Protein AF-A0AAP8GEM4-F1 (afdb_monomer)

Foldseek 3Di:
DVVQQVVVVVVVDDPVPGDDDPVRPPDDPVNVVVVVVVVCPDDVNVVVLVVCVVVVDDPVVSVVVSD

Organism: NCBI:txid158836

InterPro domains:
  IPR001248 Purine-cytosine permease [PF02133] (20-67)
  IPR045225 Uracil/uridine/allantoin permease [PTHR30618] (8-66)

Radius of gyratio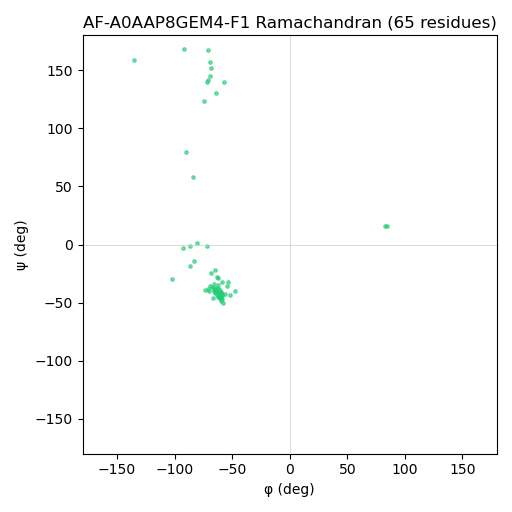n: 20.92 Å; Cα contacts (8 Å, |Δi|>4): 22; chains: 1; bounding box: 42×23×46 Å

Structure (mmCIF, N/CA/C/O backbone):
data_AF-A0AAP8GEM4-F1
#
_entry.id   AF-A0AAP8GEM4-F1
#
loop_
_atom_site.group_PDB
_atom_site.id
_atom_site.type_symbol
_atom_site.label_atom_id
_atom_site.label_alt_id
_atom_site.label_comp_id
_atom_site.label_asym_id
_atom_site.label_entity_id
_atom_site.label_seq_id
_atom_site.pdbx_PDB_ins_code
_atom_site.Cartn_x
_atom_site.Cartn_y
_atom_site.Cartn_z
_atom_site.occupancy
_atom_site.B_iso_or_equiv
_atom_site.auth_seq_id
_atom_site.auth_comp_id
_atom_site.auth_asym_id
_atom_site.auth_atom_id
_atom_site.pdbx_PDB_model_num
ATOM 1 N N . MET A 1 1 ? -20.790 2.239 21.242 1.00 64.69 1 MET A N 1
ATOM 2 C CA . MET A 1 1 ? -20.309 1.173 20.332 1.00 64.69 1 MET A CA 1
ATOM 3 C C . MET A 1 1 ? -20.581 -0.232 20.857 1.00 64.69 1 MET A C 1
ATOM 5 O O . MET A 1 1 ? -20.807 -1.111 20.038 1.00 64.69 1 MET A O 1
ATOM 9 N N . GLU A 1 2 ? -20.642 -0.442 22.176 1.00 73.19 2 GLU A N 1
ATOM 10 C CA . GLU A 1 2 ? -21.033 -1.733 22.777 1.00 73.19 2 GLU A CA 1
ATOM 11 C C . GLU A 1 2 ? -22.440 -2.179 22.349 1.00 73.19 2 GLU A C 1
ATOM 13 O O . GLU A 1 2 ? -22.588 -3.263 21.798 1.00 73.19 2 GLU A O 1
ATOM 18 N N . GLN A 1 3 ? -23.431 -1.276 22.393 1.00 78.06 3 GLN A N 1
ATOM 19 C CA . GLN A 1 3 ? -24.782 -1.543 21.866 1.00 78.06 3 GLN A CA 1
ATOM 20 C C . GLN A 1 3 ? -24.786 -2.022 20.404 1.00 78.06 3 GLN A C 1
ATOM 22 O O . GLN A 1 3 ? -25.634 -2.809 20.000 1.00 78.06 3 GLN A O 1
ATOM 27 N N . THR A 1 4 ? -23.841 -1.556 19.583 1.00 83.06 4 THR A N 1
ATOM 28 C CA . THR A 1 4 ? -23.734 -1.969 18.180 1.00 83.06 4 THR A CA 1
ATOM 29 C C . THR A 1 4 ? -23.181 -3.388 18.063 1.00 83.06 4 THR A C 1
ATOM 31 O O . THR A 1 4 ? -23.658 -4.154 17.230 1.00 83.06 4 THR A O 1
ATOM 34 N N . GLN A 1 5 ? -22.207 -3.760 18.897 1.00 86.06 5 GLN A N 1
ATOM 35 C CA . GLN A 1 5 ? -21.669 -5.122 18.927 1.00 86.06 5 GLN A CA 1
ATOM 36 C C . GLN A 1 5 ? -22.730 -6.129 19.386 1.00 86.06 5 GLN A C 1
ATOM 38 O O . GLN A 1 5 ? -22.880 -7.170 18.750 1.00 86.06 5 GLN A O 1
ATOM 43 N N . ASP A 1 6 ? -23.523 -5.791 20.404 1.00 87.56 6 ASP A N 1
ATOM 44 C CA . ASP A 1 6 ? -24.599 -6.657 20.909 1.00 87.56 6 ASP A CA 1
ATOM 45 C C . ASP A 1 6 ? -25.692 -6.906 19.859 1.00 87.56 6 ASP A C 1
ATOM 47 O O . ASP A 1 6 ? -26.189 -8.028 19.708 1.00 87.56 6 ASP A O 1
ATOM 51 N N . LEU A 1 7 ? -26.017 -5.885 19.058 1.00 90.06 7 LEU A N 1
ATOM 52 C CA . LEU A 1 7 ? -26.923 -6.024 17.915 1.00 90.06 7 LEU A CA 1
ATOM 53 C C . LEU A 1 7 ? -26.381 -7.005 16.864 1.00 90.06 7 LEU A C 1
ATOM 55 O O . LEU A 1 7 ? -27.147 -7.808 16.329 1.00 90.06 7 LEU A O 1
ATOM 59 N N . TYR A 1 8 ? -25.080 -6.967 16.559 1.00 90.00 8 TYR A N 1
ATOM 60 C CA . TYR A 1 8 ? -24.468 -7.909 15.616 1.00 90.00 8 TYR A CA 1
ATOM 61 C C . TYR A 1 8 ? -24.391 -9.329 16.192 1.00 90.00 8 TYR A C 1
ATOM 63 O O . TYR A 1 8 ? -24.739 -10.282 15.497 1.00 90.00 8 TYR A O 1
ATOM 71 N N . LYS A 1 9 ? -24.061 -9.495 17.474 1.00 91.69 9 LYS A N 1
ATOM 72 C CA . LYS A 1 9 ? -24.100 -10.813 18.132 1.00 91.69 9 LYS A CA 1
ATOM 73 C C . LYS A 1 9 ? -25.494 -11.437 18.083 1.00 91.69 9 LYS A C 1
ATOM 75 O O . LYS A 1 9 ? -25.641 -12.601 17.727 1.00 91.69 9 LYS A O 1
ATOM 80 N N . THR A 1 10 ? -26.530 -10.639 18.343 1.00 91.69 10 THR A N 1
ATOM 81 C CA . THR A 1 10 ? -27.934 -11.087 18.279 1.00 91.69 10 THR A CA 1
ATOM 82 C C . THR A 1 10 ? -28.338 -11.535 16.868 1.00 91.69 10 THR A C 1
ATOM 84 O O . THR A 1 10 ? -29.176 -12.417 16.710 1.00 91.69 10 THR A O 1
ATOM 87 N N . ARG A 1 11 ? -27.717 -10.968 15.825 1.00 92.06 11 ARG A N 1
ATOM 88 C CA . ARG A 1 11 ? -27.910 -11.373 14.421 1.00 92.06 11 ARG A CA 1
ATOM 89 C C . ARG A 1 11 ? -27.104 -12.617 14.019 1.00 92.06 11 ARG A C 1
ATOM 91 O O . ARG A 1 11 ? -27.179 -13.018 12.862 1.00 92.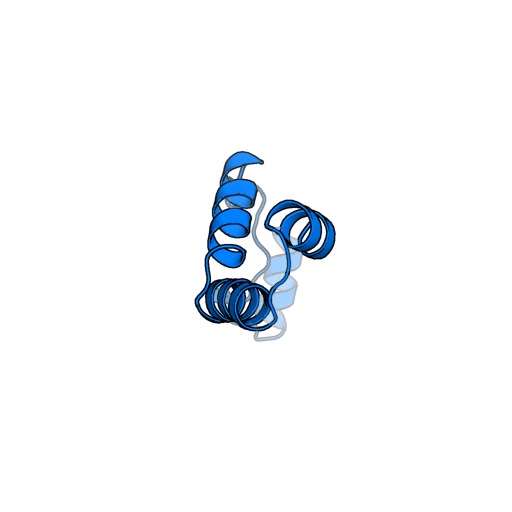06 11 ARG A O 1
ATOM 98 N N . GLY A 1 12 ? -26.354 -13.218 14.943 1.00 92.38 12 GLY A N 1
ATOM 99 C CA . GLY A 1 12 ? -25.588 -14.444 14.712 1.00 92.38 12 GLY A CA 1
ATOM 100 C C . GLY A 1 12 ? -24.202 -14.236 14.094 1.00 92.38 12 GLY A C 1
ATOM 101 O O . GLY A 1 12 ? -23.626 -15.194 13.585 1.00 92.38 12 GLY A O 1
ATOM 102 N N . TYR A 1 13 ? -23.654 -13.015 14.114 1.00 93.31 13 TYR A N 1
ATOM 103 C CA . TYR A 1 13 ? -22.270 -12.784 13.684 1.00 93.31 13 TYR A CA 1
ATOM 104 C C . TYR A 1 13 ? -21.276 -13.353 14.708 1.00 93.31 13 TYR A C 1
ATOM 106 O O . TYR A 1 13 ? -21.483 -13.220 15.915 1.00 93.31 13 TYR A O 1
ATOM 114 N N . SER A 1 14 ? -20.187 -13.961 14.226 1.00 91.25 14 SER A N 1
ATOM 115 C CA . SER A 1 14 ? -19.087 -14.440 15.072 1.00 91.25 14 SER A CA 1
ATOM 116 C C . SER A 1 14 ? -18.297 -13.282 15.685 1.00 91.25 14 SER A C 1
ATOM 118 O O . SER A 1 14 ? -18.272 -12.177 15.137 1.00 91.25 14 SER A O 1
ATOM 120 N N . ASP A 1 15 ? -17.607 -13.548 16.798 1.00 88.75 15 ASP A N 1
ATOM 121 C CA . ASP A 1 15 ? -16.839 -12.528 17.524 1.00 88.75 15 ASP A CA 1
ATOM 122 C C . ASP A 1 15 ? -15.741 -11.867 16.667 1.00 88.75 15 ASP A C 1
ATOM 124 O O . ASP A 1 15 ? -15.501 -10.667 16.799 1.00 88.75 15 ASP A O 1
ATOM 128 N N . ASP A 1 16 ? -15.138 -12.605 15.728 1.00 89.69 16 ASP A N 1
ATOM 129 C CA . ASP A 1 16 ? -14.088 -12.099 14.824 1.00 89.69 16 ASP A CA 1
ATOM 130 C C . ASP A 1 16 ? -14.595 -11.063 13.810 1.00 89.69 16 ASP A C 1
ATOM 132 O O . ASP A 1 16 ? -13.824 -10.245 13.304 1.00 89.69 16 ASP A O 1
ATOM 136 N N . LEU A 1 17 ? -15.894 -11.094 13.499 1.00 90.12 17 LEU A N 1
ATOM 137 C CA . LEU A 1 17 ? -16.530 -10.186 12.543 1.00 90.12 17 LEU A CA 1
ATOM 138 C C . LEU A 1 17 ? -17.123 -8.946 13.218 1.00 90.12 17 LEU A C 1
ATOM 140 O O . LEU A 1 17 ? -17.659 -8.067 12.536 1.00 90.12 17 LEU A O 1
ATOM 144 N N . LEU A 1 18 ? -17.058 -8.861 14.548 1.00 91.56 18 LEU A N 1
ATOM 145 C CA . LEU A 1 18 ? -17.624 -7.732 15.265 1.00 91.56 18 LEU A CA 1
ATOM 146 C C . LEU A 1 18 ? -16.825 -6.449 14.994 1.00 91.56 18 LEU A C 1
ATOM 148 O O . LEU A 1 18 ? -15.595 -6.474 14.892 1.00 91.56 18 LEU A O 1
ATOM 152 N N . PRO A 1 19 ? -17.498 -5.285 14.922 1.00 90.38 19 PRO A N 1
ATOM 153 C CA . PRO A 1 19 ? -16.815 -4.009 14.754 1.00 90.38 19 PRO A CA 1
ATOM 154 C C . PRO A 1 19 ? -15.800 -3.769 15.872 1.00 90.38 19 PRO A C 1
ATOM 156 O O . PRO A 1 19 ? -16.103 -4.011 17.038 1.00 90.38 19 PRO A O 1
ATOM 159 N N . LYS A 1 20 ? -14.626 -3.214 15.549 1.00 90.31 20 LYS A N 1
ATOM 160 C CA . LYS A 1 20 ? -13.632 -2.865 16.576 1.00 90.31 20 LYS A CA 1
ATOM 161 C C . LYS A 1 20 ? -14.152 -1.784 17.527 1.00 90.31 20 LYS A C 1
ATOM 163 O O . LYS A 1 20 ? -14.598 -0.727 17.063 1.00 90.31 20 LYS A O 1
ATOM 168 N N . SER A 1 21 ? -14.024 -2.025 18.831 1.00 89.38 21 SER A N 1
ATOM 169 C CA . SER A 1 21 ? -14.308 -1.053 19.896 1.00 89.38 21 SER A CA 1
ATOM 170 C C . SER A 1 21 ? -13.261 0.068 19.939 1.00 89.38 21 SER A C 1
ATOM 172 O O . SER A 1 21 ? -12.199 -0.040 19.323 1.00 89.38 21 SER A O 1
ATOM 174 N N . ASP A 1 22 ? -13.528 1.146 20.683 1.00 87.94 22 ASP A N 1
ATOM 175 C CA . ASP A 1 22 ? -12.583 2.269 20.804 1.00 87.94 22 ASP A CA 1
ATOM 176 C C . ASP A 1 22 ? -11.235 1.835 21.386 1.00 87.94 22 ASP A C 1
ATOM 178 O O . ASP A 1 22 ? -10.188 2.198 20.854 1.00 87.94 22 ASP A O 1
ATOM 182 N N . ALA A 1 23 ? -11.247 0.974 22.408 1.00 88.81 23 ALA A N 1
ATOM 183 C CA . ALA A 1 23 ? -10.028 0.427 23.004 1.00 88.81 23 ALA A CA 1
ATOM 184 C C . ALA A 1 23 ? -9.210 -0.431 22.014 1.00 88.81 23 ALA A C 1
ATOM 186 O O . ALA A 1 23 ? -7.986 -0.507 22.114 1.00 88.81 23 ALA A O 1
ATOM 187 N N . GLN A 1 24 ? -9.867 -1.058 21.031 1.00 90.81 24 GLN A N 1
ATOM 188 C CA . GLN A 1 24 ? -9.215 -1.877 20.003 1.00 90.81 24 GLN A CA 1
ATOM 189 C C . GLN A 1 24 ? -8.653 -1.047 18.833 1.00 90.81 24 GLN A C 1
ATOM 191 O O . GLN A 1 24 ? -7.847 -1.557 18.049 1.00 90.81 24 GLN A O 1
ATOM 196 N N . ARG A 1 25 ? -9.042 0.227 18.690 1.00 91.62 25 ARG A N 1
ATOM 197 C CA . ARG A 1 25 ? -8.565 1.147 17.637 1.00 91.62 25 ARG A CA 1
ATOM 198 C C . ARG A 1 25 ? -7.233 1.798 18.026 1.00 91.62 25 ARG A C 1
ATOM 200 O O . ARG A 1 25 ? -7.099 3.016 18.089 1.00 91.62 25 ARG A O 1
ATOM 207 N N . ASN A 1 26 ? -6.223 0.972 18.278 1.00 94.75 26 ASN A N 1
ATOM 208 C CA . ASN A 1 26 ? -4.904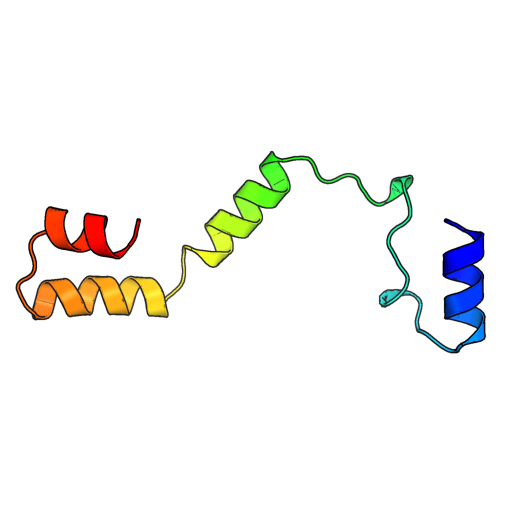 1.421 18.741 1.00 94.75 26 ASN A 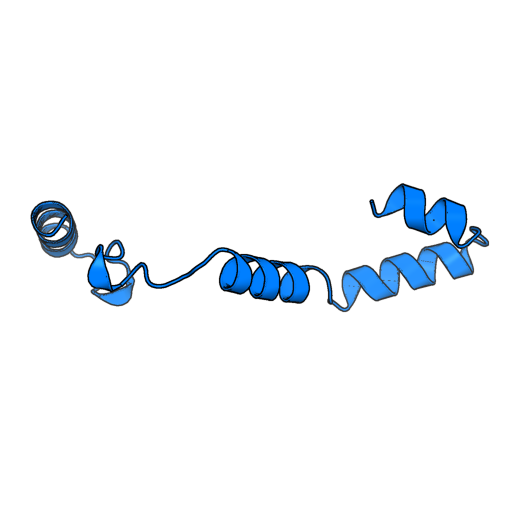CA 1
ATOM 209 C C . ASN A 1 26 ? -3.929 1.812 17.607 1.00 94.75 26 ASN A C 1
ATOM 211 O O . ASN A 1 26 ? -2.823 2.286 17.870 1.00 94.75 26 ASN A O 1
ATOM 215 N N . TRP A 1 27 ? -4.344 1.680 16.345 1.00 96.94 27 TRP A N 1
ATOM 216 C CA . TRP A 1 27 ? -3.512 1.983 15.184 1.00 96.94 27 TRP A CA 1
ATOM 217 C C . TRP A 1 27 ? -3.356 3.491 14.965 1.00 96.94 27 TRP A C 1
ATOM 219 O O . TRP A 1 27 ? -4.325 4.224 14.788 1.00 96.94 27 TRP A O 1
ATOM 229 N N . LYS A 1 28 ? -2.105 3.949 14.933 1.00 96.00 28 LYS A N 1
ATOM 230 C CA . LYS A 1 28 ? -1.695 5.296 14.493 1.00 96.00 28 LYS A CA 1
ATOM 231 C C . LYS A 1 28 ? -1.357 5.317 13.002 1.00 96.00 28 LYS A C 1
ATOM 233 O O . LYS A 1 28 ? -1.132 4.259 12.420 1.00 96.00 28 LYS A O 1
ATOM 238 N N . THR A 1 29 ? -1.212 6.511 12.426 1.00 97.00 29 THR A N 1
ATOM 239 C CA . THR A 1 29 ? -0.867 6.740 11.009 1.00 97.00 29 THR A CA 1
ATOM 240 C C . THR A 1 29 ? 0.305 5.889 10.520 1.00 97.00 29 THR A C 1
ATOM 242 O O . THR A 1 29 ? 0.236 5.328 9.433 1.00 97.00 29 THR A O 1
ATOM 245 N N . PHE A 1 30 ? 1.339 5.706 11.347 1.00 97.12 30 PHE A N 1
ATOM 246 C CA . PHE A 1 30 ? 2.493 4.882 10.984 1.00 97.12 30 PHE A CA 1
ATOM 247 C C . PHE A 1 30 ? 2.141 3.403 10.738 1.00 97.12 30 PHE A C 1
ATOM 249 O O . PHE A 1 30 ? 2.689 2.801 9.829 1.00 97.12 30 PHE A O 1
ATOM 256 N N . ASN A 1 31 ? 1.182 2.829 11.473 1.00 96.88 31 ASN A N 1
ATOM 257 C CA . ASN A 1 31 ? 0.749 1.436 11.271 1.00 96.88 31 ASN A CA 1
ATOM 258 C C . ASN A 1 31 ? 0.043 1.257 9.921 1.00 96.88 31 ASN A C 1
ATOM 260 O O . ASN A 1 31 ? 0.196 0.245 9.244 1.00 96.88 31 ASN A O 1
ATOM 264 N N . TYR A 1 32 ? -0.732 2.260 9.508 1.00 96.62 32 TYR A N 1
ATOM 265 C CA . TYR A 1 32 ? -1.352 2.254 8.187 1.00 96.62 32 TYR A CA 1
ATOM 266 C C . TYR A 1 32 ? -0.313 2.465 7.084 1.00 96.62 32 TYR A C 1
ATOM 268 O O . TYR A 1 32 ? -0.384 1.807 6.050 1.00 96.62 32 TYR A O 1
ATOM 276 N N . PHE A 1 33 ? 0.686 3.323 7.318 1.00 96.62 33 PHE A N 1
ATOM 277 C CA . PHE A 1 33 ? 1.803 3.508 6.395 1.00 96.62 33 PHE A CA 1
ATOM 278 C C . PHE A 1 33 ? 2.605 2.215 6.195 1.00 96.62 33 PHE A C 1
ATOM 280 O O . PHE A 1 33 ? 2.907 1.861 5.057 1.00 96.62 33 PHE A O 1
ATOM 287 N N . THR A 1 34 ? 2.906 1.470 7.263 1.00 95.94 34 THR A N 1
AT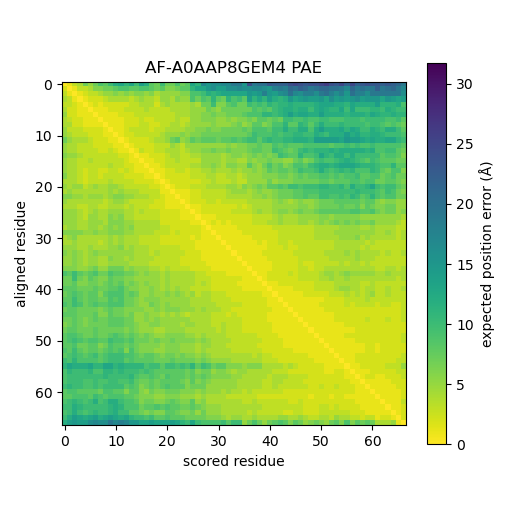OM 288 C CA . THR A 1 34 ? 3.621 0.190 7.144 1.00 95.94 34 THR A CA 1
ATOM 289 C C . THR A 1 34 ? 2.800 -0.862 6.400 1.00 95.94 34 THR A C 1
ATOM 291 O O . THR A 1 34 ? 3.360 -1.565 5.559 1.00 95.94 34 THR A O 1
ATOM 294 N N . LEU A 1 35 ? 1.480 -0.938 6.623 1.00 96.06 35 LEU A N 1
ATOM 295 C CA . LEU A 1 35 ? 0.602 -1.791 5.810 1.00 96.06 35 LEU A CA 1
ATOM 296 C C . LEU A 1 35 ? 0.609 -1.398 4.330 1.00 96.06 35 LEU A C 1
ATOM 298 O O . LEU A 1 35 ? 0.714 -2.269 3.467 1.00 96.06 35 LEU A O 1
ATOM 302 N N . TRP A 1 36 ? 0.499 -0.103 4.032 1.00 95.50 36 TRP A N 1
ATOM 303 C CA . TRP A 1 36 ? 0.525 0.395 2.658 1.00 95.50 36 TRP A CA 1
ATOM 304 C C . TRP A 1 36 ? 1.848 0.051 1.967 1.00 95.50 36 TRP A C 1
ATOM 306 O O . TRP A 1 36 ? 1.833 -0.509 0.872 1.00 95.50 36 TRP A O 1
ATOM 316 N N . MET A 1 37 ? 2.983 0.279 2.639 1.00 95.19 37 MET A N 1
ATOM 317 C CA . MET A 1 37 ? 4.301 -0.116 2.134 1.00 95.19 37 MET A CA 1
ATOM 318 C C . MET A 1 37 ? 4.361 -1.616 1.834 1.00 95.19 37 MET A C 1
ATOM 320 O O . MET A 1 37 ? 4.856 -1.998 0.773 1.00 95.19 37 MET A O 1
ATOM 324 N N . GLY A 1 38 ? 3.801 -2.456 2.710 1.00 92.75 38 GLY A N 1
ATOM 325 C CA . GLY A 1 38 ? 3.681 -3.895 2.472 1.00 92.75 38 GLY A CA 1
ATOM 326 C C . GLY A 1 38 ? 2.884 -4.226 1.206 1.00 92.75 38 GLY A C 1
ATOM 327 O O . GLY A 1 38 ? 3.320 -5.051 0.410 1.00 92.75 38 GLY A O 1
ATOM 328 N N . SER A 1 39 ? 1.764 -3.539 0.966 1.00 92.81 39 SER A N 1
ATOM 329 C CA . SER A 1 39 ? 0.976 -3.714 -0.263 1.00 92.81 39 SER A CA 1
ATOM 330 C C . SER A 1 39 ? 1.722 -3.262 -1.524 1.00 92.81 39 SER A C 1
ATOM 332 O O . SER A 1 39 ? 1.526 -3.859 -2.5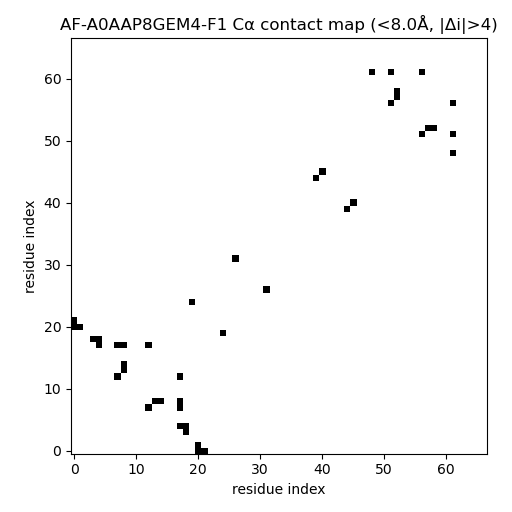80 1.00 92.81 39 SER A O 1
ATOM 334 N N . VAL A 1 40 ? 2.553 -2.217 -1.447 1.00 92.75 40 VAL A N 1
ATOM 335 C CA . VAL A 1 40 ? 3.343 -1.712 -2.588 1.00 92.75 40 VAL A CA 1
ATOM 336 C C . VAL A 1 40 ? 4.453 -2.693 -2.989 1.00 92.75 40 VAL A C 1
ATOM 338 O O . VAL A 1 40 ? 4.737 -2.846 -4.179 1.00 92.75 40 VAL A O 1
ATOM 341 N N . HIS A 1 41 ? 5.060 -3.381 -2.020 1.00 93.50 41 HIS A N 1
ATOM 342 C CA . HIS A 1 41 ? 6.207 -4.271 -2.226 1.00 93.50 41 HIS A CA 1
ATOM 343 C C . HIS A 1 41 ? 5.743 -5.700 -2.524 1.00 93.50 41 HIS A C 1
ATOM 345 O O . HIS A 1 41 ? 5.735 -6.569 -1.655 1.00 93.50 41 HIS A O 1
ATOM 351 N N . ASN A 1 42 ? 5.348 -5.949 -3.773 1.00 94.50 42 ASN A N 1
ATOM 352 C CA . ASN A 1 42 ? 4.848 -7.250 -4.210 1.00 94.50 42 ASN A CA 1
ATOM 353 C C . ASN A 1 42 ? 5.444 -7.685 -5.562 1.00 94.50 42 ASN A C 1
ATOM 355 O O . ASN A 1 42 ? 5.916 -6.866 -6.350 1.00 94.50 42 ASN A O 1
ATOM 359 N N . VAL A 1 43 ? 5.413 -8.997 -5.826 1.00 96.56 43 VAL A N 1
ATOM 360 C CA . VAL A 1 43 ? 6.004 -9.611 -7.030 1.00 96.56 43 VAL A CA 1
ATOM 361 C C . VAL A 1 43 ? 5.424 -9.038 -8.333 1.00 96.56 43 VAL A C 1
ATOM 363 O O . VAL A 1 43 ? 6.227 -8.631 -9.172 1.00 96.56 43 VAL A O 1
ATOM 366 N N . PRO A 1 44 ? 4.090 -8.944 -8.529 1.00 95.00 44 PRO A N 1
ATOM 367 C CA . PRO A 1 44 ? 3.521 -8.322 -9.727 1.00 95.00 44 PRO A CA 1
ATOM 368 C C . PRO A 1 44 ? 4.059 -6.918 -10.025 1.00 95.00 44 PRO A C 1
ATOM 370 O O . PRO A 1 44 ? 4.412 -6.640 -11.171 1.00 95.00 44 PRO A O 1
ATOM 373 N N . ASN A 1 45 ? 4.195 -6.062 -9.008 1.00 94.06 45 ASN A N 1
ATOM 374 C CA . ASN A 1 45 ? 4.742 -4.715 -9.179 1.00 94.06 45 ASN A CA 1
ATOM 375 C C . ASN A 1 45 ? 6.192 -4.755 -9.679 1.00 94.06 45 ASN A C 1
ATOM 377 O O . ASN A 1 45 ? 6.537 -4.050 -10.625 1.00 94.06 45 ASN A O 1
ATOM 381 N N . TYR A 1 46 ? 7.040 -5.615 -9.109 1.00 94.44 46 TYR A N 1
ATOM 382 C CA . TYR A 1 46 ? 8.424 -5.753 -9.579 1.00 94.44 46 TYR A CA 1
ATOM 383 C C . TYR A 1 46 ? 8.513 -6.321 -10.996 1.00 94.44 46 TYR A C 1
ATOM 385 O O . TYR A 1 46 ? 9.344 -5.870 -11.785 1.00 94.44 46 TYR A O 1
ATOM 393 N N . VAL A 1 47 ? 7.640 -7.270 -11.343 1.00 96.62 47 VAL A N 1
ATOM 394 C CA . VAL A 1 47 ? 7.555 -7.820 -12.703 1.00 96.62 47 VAL A CA 1
ATOM 395 C C . VAL A 1 47 ? 7.125 -6.743 -13.699 1.00 96.62 47 VAL A C 1
ATOM 397 O O . VAL A 1 47 ? 7.711 -6.662 -14.774 1.00 96.62 47 VAL A O 1
ATOM 400 N N . MET A 1 48 ? 6.170 -5.879 -13.346 1.00 94.69 48 MET A N 1
ATOM 401 C CA . M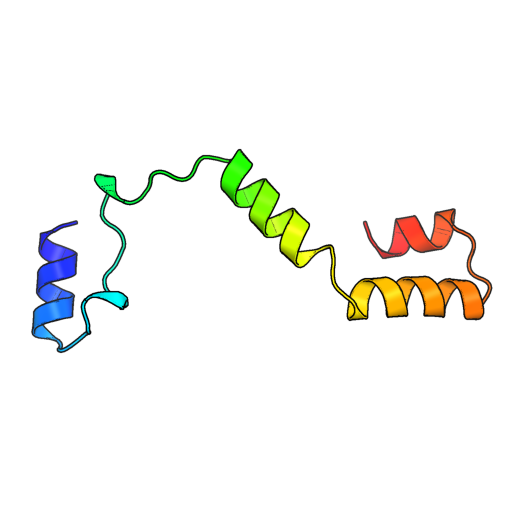ET A 1 48 ? 5.759 -4.738 -14.173 1.00 94.69 48 MET A CA 1
ATOM 402 C C . MET A 1 48 ? 6.927 -3.777 -14.430 1.00 94.69 48 MET A C 1
ATOM 404 O O . MET A 1 48 ? 7.195 -3.439 -15.583 1.00 94.69 48 MET A O 1
ATOM 408 N N . VAL A 1 49 ? 7.669 -3.392 -13.384 1.00 95.44 49 VAL A N 1
ATOM 409 C CA . VAL A 1 49 ? 8.863 -2.538 -13.521 1.00 95.44 49 VAL A CA 1
ATOM 410 C C . VAL A 1 49 ? 9.922 -3.199 -14.408 1.00 95.44 49 VAL A C 1
ATOM 412 O O . VAL A 1 49 ? 10.444 -2.563 -15.324 1.00 95.44 49 VAL A O 1
ATOM 415 N N . GLY A 1 50 ? 10.203 -4.487 -14.189 1.00 96.06 50 GLY A N 1
ATOM 416 C CA . GLY A 1 50 ? 11.103 -5.266 -15.043 1.00 96.06 50 GLY A CA 1
ATOM 417 C C . GLY A 1 50 ? 10.629 -5.323 -16.499 1.00 96.06 50 GLY A C 1
ATOM 418 O O . GLY A 1 50 ? 11.430 -5.152 -17.415 1.00 96.06 50 GLY A O 1
ATOM 419 N N . GLY A 1 51 ? 9.322 -5.478 -16.719 1.00 96.56 51 GLY A N 1
ATOM 420 C CA . GLY A 1 51 ? 8.694 -5.446 -18.038 1.00 96.56 51 GLY A CA 1
ATOM 421 C C . GLY A 1 51 ? 8.903 -4.113 -18.753 1.00 96.56 51 GLY A C 1
ATOM 422 O O . GLY A 1 51 ? 9.268 -4.101 -19.926 1.00 96.56 51 GLY A O 1
ATOM 423 N N . PHE A 1 52 ? 8.764 -2.987 -18.053 1.00 96.69 52 PHE A N 1
ATOM 424 C CA . PHE A 1 52 ? 9.048 -1.677 -18.638 1.00 96.69 52 PHE A CA 1
ATOM 425 C C . PHE A 1 52 ? 10.517 -1.496 -19.017 1.00 96.69 52 PHE A C 1
ATOM 427 O O . PHE A 1 52 ? 10.800 -0.936 -20.077 1.00 96.69 52 PHE A O 1
ATOM 434 N N . PHE A 1 53 ? 11.449 -2.010 -18.211 1.00 96.69 53 PHE A N 1
ATOM 435 C CA . PHE A 1 53 ? 12.862 -2.007 -18.588 1.00 96.69 53 PHE A CA 1
ATOM 436 C C . PHE A 1 53 ? 13.129 -2.859 -19.832 1.00 96.69 53 PHE A C 1
ATOM 438 O O . PHE A 1 53 ? 13.865 -2.421 -20.713 1.00 96.69 53 PHE A O 1
ATOM 445 N N . ILE A 1 54 ? 12.502 -4.035 -19.950 1.00 97.50 54 ILE A N 1
ATOM 446 C CA . ILE A 1 54 ? 12.610 -4.887 -21.148 1.00 97.50 54 ILE A CA 1
ATOM 447 C C . ILE A 1 54 ? 12.066 -4.165 -22.389 1.00 97.50 54 ILE A C 1
ATOM 449 O O . ILE A 1 54 ? 12.651 -4.265 -23.465 1.00 97.50 54 ILE A O 1
ATOM 453 N N . LEU A 1 55 ? 10.985 -3.396 -22.238 1.00 96.69 55 LEU A N 1
ATOM 454 C CA . LEU A 1 55 ? 10.424 -2.551 -23.298 1.00 96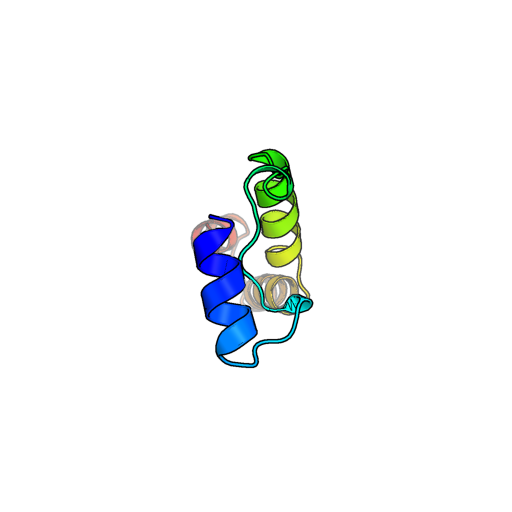.69 55 LEU A CA 1
ATOM 455 C C . LEU A 1 55 ? 11.282 -1.308 -23.615 1.00 96.69 55 LEU A C 1
ATOM 457 O O . LEU A 1 55 ? 10.932 -0.540 -24.509 1.00 96.69 55 LEU A O 1
ATOM 461 N N . GLY A 1 56 ? 12.402 -1.105 -22.915 1.00 96.31 56 GLY A N 1
ATOM 462 C CA . GLY A 1 56 ? 13.358 -0.029 -23.174 1.00 96.31 56 GLY A CA 1
ATOM 463 C C . GLY A 1 56 ? 12.983 1.322 -22.563 1.00 96.31 56 GLY A C 1
ATOM 464 O O . GLY A 1 56 ? 13.546 2.343 -22.963 1.00 96.31 56 GLY A O 1
ATOM 465 N N . LEU A 1 57 ? 12.043 1.369 -21.612 1.00 97.25 57 LEU A N 1
A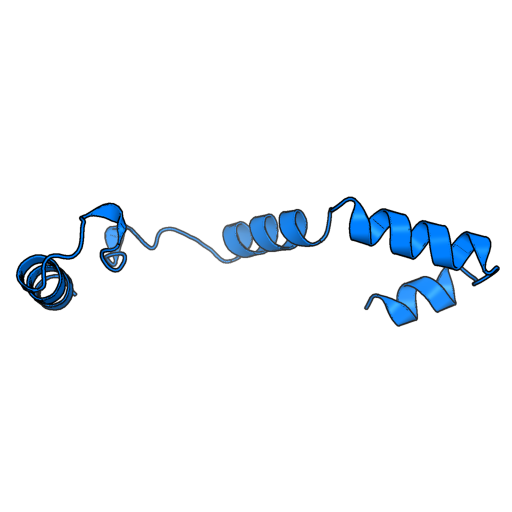TOM 466 C CA . LEU A 1 57 ? 11.672 2.622 -20.956 1.00 97.25 57 LEU A CA 1
ATOM 467 C C . LEU A 1 57 ? 12.795 3.109 -20.032 1.00 97.25 57 LEU A C 1
ATOM 469 O O . LEU A 1 57 ? 13.427 2.337 -19.310 1.00 97.25 57 LEU A O 1
ATOM 473 N N . SER A 1 58 ? 12.998 4.428 -20.016 1.00 96.50 58 SER A N 1
ATOM 474 C CA . SER A 1 58 ? 13.913 5.063 -19.069 1.00 96.50 58 SER A CA 1
ATOM 475 C C . SER A 1 58 ? 13.374 4.984 -17.638 1.00 96.50 58 SER A C 1
ATOM 477 O O . SER A 1 58 ? 12.161 5.021 -17.414 1.00 96.50 58 SER A O 1
ATOM 479 N N . THR A 1 59 ? 14.272 4.979 -16.651 1.00 93.94 59 THR A N 1
ATOM 480 C CA . THR A 1 59 ? 13.907 4.991 -15.225 1.00 93.94 59 THR A CA 1
ATOM 481 C C . THR A 1 59 ? 12.980 6.157 -14.871 1.00 93.94 59 THR A C 1
ATOM 483 O O . THR A 1 59 ? 12.069 5.994 -14.067 1.00 93.94 59 THR A O 1
ATOM 486 N N . PHE A 1 60 ? 13.160 7.324 -15.498 1.00 96.00 60 PHE A N 1
ATOM 487 C CA . PHE A 1 60 ? 12.299 8.484 -15.259 1.00 96.00 60 PHE A CA 1
ATOM 488 C C . PHE A 1 60 ? 10.865 8.248 -15.751 1.00 96.00 60 PHE A C 1
ATOM 490 O O . PHE A 1 60 ? 9.911 8.492 -15.016 1.00 96.00 60 PHE A O 1
ATOM 497 N N . SER A 1 61 ? 10.709 7.717 -16.967 1.00 95.12 61 SER A N 1
ATOM 498 C CA . SER A 1 61 ? 9.399 7.374 -17.535 1.00 95.12 61 SER A CA 1
ATOM 499 C C . SER A 1 61 ? 8.674 6.327 -16.690 1.00 95.12 61 SER A C 1
ATOM 501 O O . SER A 1 61 ? 7.473 6.441 -16.467 1.00 95.12 61 SER A O 1
ATOM 503 N N . ILE A 1 62 ? 9.413 5.336 -16.186 1.00 96.06 62 ILE A N 1
ATOM 504 C CA . ILE A 1 62 ? 8.883 4.304 -15.291 1.00 96.06 62 ILE A CA 1
ATOM 505 C C . ILE A 1 62 ? 8.394 4.924 -13.980 1.00 96.06 62 ILE A C 1
ATOM 507 O O . ILE A 1 62 ? 7.308 4.590 -13.519 1.00 96.06 62 ILE A O 1
ATOM 511 N N . MET A 1 63 ? 9.150 5.857 -13.393 1.00 94.81 63 MET A N 1
ATOM 512 C CA . MET A 1 63 ? 8.735 6.507 -12.148 1.00 94.81 63 MET A CA 1
ATOM 513 C C . MET A 1 63 ? 7.484 7.362 -12.314 1.00 94.81 63 MET A C 1
ATOM 515 O O . MET A 1 63 ? 6.592 7.281 -11.475 1.00 94.81 63 MET A O 1
ATOM 519 N N . MET A 1 64 ? 7.365 8.085 -13.427 1.00 95.19 64 MET A N 1
ATOM 520 C CA . MET A 1 64 ? 6.149 8.830 -13.772 1.00 95.19 64 MET A CA 1
ATOM 521 C C . MET A 1 64 ? 4.929 7.936 -14.038 1.00 95.19 64 MET A C 1
ATOM 523 O O . MET A 1 64 ? 3.808 8.422 -13.982 1.00 95.19 64 MET A O 1
ATOM 527 N N . ALA A 1 65 ? 5.126 6.657 -14.369 1.00 91.38 65 ALA A N 1
ATOM 528 C CA . ALA A 1 65 ? 4.030 5.717 -14.597 1.00 91.38 65 ALA A CA 1
ATOM 529 C C . ALA A 1 65 ? 3.529 5.041 -13.306 1.00 91.38 65 ALA A C 1
ATOM 531 O O . ALA A 1 65 ? 2.445 4.461 -13.310 1.00 91.38 65 ALA A O 1
ATOM 532 N N . ILE A 1 66 ? 4.332 5.058 -12.236 1.00 88.88 66 ILE A N 1
ATOM 533 C CA . ILE A 1 66 ? 4.049 4.363 -10.968 1.00 88.88 66 ILE A CA 1
ATOM 534 C C . ILE A 1 66 ? 3.549 5.329 -9.883 1.00 88.88 66 ILE A C 1
ATOM 536 O O . ILE A 1 66 ? 2.805 4.903 -8.999 1.00 88.88 66 ILE A O 1
ATOM 540 N N . ILE A 1 67 ? 3.981 6.593 -9.928 1.00 80.81 67 ILE A N 1
ATOM 541 C CA . ILE A 1 67 ? 3.565 7.670 -9.011 1.00 80.81 67 ILE A CA 1
ATOM 542 C C . ILE A 1 67 ? 2.289 8.324 -9.537 1.00 80.81 67 ILE A C 1
ATOM 544 O O . ILE A 1 67 ? 1.377 8.548 -8.710 1.00 80.81 67 ILE A O 1
#

Mean predicted aligned error: 5.35 Å

Sequence (67 aa):
MEQTQDLYKTRGYSDDLLPKSDAQRNWKTFNYFTLWMGSVHNVPNYVMVGGFFILGLSTFSIMMAII

Solvent-accessible surface area (backbone atoms only — not comparable to full-atom values): 4206 Å² total; per-residue (Å²): 109,66,73,57,43,53,54,42,47,74,73,68,53,56,81,90,74,48,76,81,49,79,88,69,64,73,76,52,72,66,59,54,48,53,51,49,54,54,69,65,67,41,69,69,56,54,50,50,56,51,49,40,49,74,72,67,52,50,72,68,62,52,50,69,73,74,110

pLDDT: mean 92.31, std 5.73, range [64.69, 97.5]

Secondary structure (DSSP, 8-state):
-HHHHHHHHHTT--GGGSPPPGGG----HHHHHHHHHHHHS-HHHHHHHHHHHHTT--HHHHHHHH-